Protein AF-A0A817PSU7-F1 (afdb_monomer_lite)

Structure (mmCIF, N/CA/C/O backbone):
data_AF-A0A817PSU7-F1
#
_entry.id   AF-A0A817PSU7-F1
#
loop_
_atom_site.group_PDB
_atom_site.id
_atom_site.type_symbol
_atom_site.label_atom_id
_atom_site.label_alt_id
_atom_site.label_comp_id
_atom_site.label_asym_id
_atom_site.label_entity_id
_atom_site.label_seq_id
_atom_site.pdbx_PDB_ins_code
_atom_site.Cartn_x
_atom_site.Cartn_y
_atom_site.Cartn_z
_atom_site.occupancy
_atom_site.B_iso_or_equiv
_atom_site.auth_seq_id
_atom_site.auth_comp_id
_atom_site.auth_asym_id
_atom_site.auth_atom_id
_atom_site.pdbx_PDB_model_num
ATOM 1 N N . MET A 1 1 ? -6.772 -4.254 -52.863 1.00 72.31 1 MET A N 1
ATOM 2 C CA . MET A 1 1 ? -7.313 -3.612 -51.646 1.00 72.31 1 MET A CA 1
ATOM 3 C C . MET A 1 1 ? -6.143 -3.313 -50.721 1.00 72.31 1 MET A C 1
ATOM 5 O O . MET A 1 1 ? -5.458 -4.247 -50.331 1.00 72.31 1 MET A O 1
ATOM 9 N N . PHE A 1 2 ? -5.856 -2.038 -50.460 1.00 82.25 2 PHE A N 1
ATOM 10 C CA . PHE A 1 2 ? -4.782 -1.608 -49.560 1.00 82.25 2 PHE A CA 1
ATOM 11 C C . PHE A 1 2 ? -5.421 -1.136 -48.256 1.00 82.25 2 PHE A C 1
ATOM 13 O O . PHE A 1 2 ? -6.270 -0.249 -48.285 1.00 82.25 2 PHE A O 1
ATOM 20 N N . ILE A 1 3 ? -5.054 -1.761 -47.138 1.00 84.31 3 ILE A N 1
ATOM 21 C CA . ILE A 1 3 ? -5.526 -1.363 -45.811 1.00 84.31 3 ILE A CA 1
ATOM 22 C C . ILE A 1 3 ? -4.382 -0.584 -45.152 1.00 84.31 3 ILE A C 1
ATOM 24 O O . ILE A 1 3 ? -3.367 -1.194 -44.800 1.00 84.31 3 ILE A O 1
ATOM 28 N N . PRO A 1 4 ? -4.494 0.747 -45.010 1.00 87.38 4 PRO A N 1
ATOM 29 C CA . PRO A 1 4 ? -3.441 1.548 -44.401 1.00 87.38 4 PRO A CA 1
ATOM 30 C C . PRO A 1 4 ? -3.209 1.112 -42.945 1.00 87.38 4 PRO A C 1
ATOM 32 O O . PRO A 1 4 ? -4.154 0.882 -42.195 1.00 87.38 4 PRO A O 1
ATOM 35 N N . GLY A 1 5 ? -1.940 0.963 -42.550 1.00 83.75 5 GLY A N 1
ATOM 36 C CA . GLY A 1 5 ? -1.546 0.541 -41.195 1.00 83.75 5 GLY A CA 1
ATOM 37 C C . GLY A 1 5 ? -1.483 -0.978 -40.957 1.00 83.75 5 GLY A C 1
ATOM 38 O O . GLY A 1 5 ? -1.128 -1.411 -39.853 1.00 83.75 5 GLY A O 1
ATOM 39 N N . LEU A 1 6 ? -1.783 -1.802 -41.970 1.00 86.81 6 LEU A N 1
ATOM 40 C CA . LEU A 1 6 ? -1.582 -3.251 -41.910 1.00 86.81 6 LEU A CA 1
ATOM 41 C C . LEU A 1 6 ? -0.175 -3.614 -42.404 1.00 86.81 6 LEU A C 1
ATOM 43 O O . LEU A 1 6 ? 0.097 -3.635 -43.602 1.00 86.81 6 LEU A O 1
ATOM 47 N N . THR A 1 7 ? 0.731 -3.911 -41.473 1.00 89.88 7 THR A N 1
ATOM 48 C CA . THR A 1 7 ? 2.079 -4.396 -41.799 1.00 89.88 7 THR A CA 1
ATOM 49 C C . THR A 1 7 ? 2.090 -5.916 -41.970 1.00 89.88 7 THR A C 1
ATOM 51 O O . THR A 1 7 ? 1.270 -6.627 -41.382 1.00 89.88 7 THR A O 1
ATOM 54 N N . ALA A 1 8 ? 3.066 -6.440 -42.723 1.00 86.56 8 ALA A N 1
ATOM 55 C CA . ALA A 1 8 ? 3.274 -7.886 -42.866 1.00 86.56 8 ALA A CA 1
ATOM 56 C C . ALA A 1 8 ? 3.440 -8.587 -41.502 1.00 86.56 8 ALA A C 1
ATOM 58 O O . ALA A 1 8 ? 2.972 -9.707 -41.308 1.00 86.56 8 ALA A O 1
ATOM 59 N N . TYR A 1 9 ? 4.041 -7.893 -40.530 1.00 87.94 9 TYR A N 1
ATOM 60 C CA . TYR A 1 9 ? 4.150 -8.363 -39.152 1.00 87.94 9 TYR A CA 1
ATOM 61 C C . TYR A 1 9 ? 2.777 -8.603 -38.510 1.00 87.94 9 TYR A C 1
ATOM 63 O O . TYR A 1 9 ? 2.507 -9.714 -38.056 1.00 87.94 9 TYR A O 1
ATOM 71 N N . ARG A 1 10 ? 1.883 -7.602 -38.527 1.00 86.88 10 ARG A N 1
ATOM 72 C CA . ARG A 1 10 ? 0.535 -7.714 -37.935 1.00 86.88 10 ARG A CA 1
ATOM 73 C C . ARG A 1 10 ? -0.281 -8.820 -38.601 1.00 86.88 10 ARG A C 1
ATOM 75 O O . ARG A 1 10 ? -0.977 -9.561 -37.915 1.00 86.88 10 ARG A O 1
ATOM 82 N N . PHE A 1 11 ? -0.131 -8.980 -39.916 1.00 89.38 11 PHE A N 1
ATOM 83 C CA . PHE A 1 11 ? -0.759 -10.071 -40.660 1.00 89.38 11 PHE A CA 1
ATOM 84 C C . PHE A 1 11 ? -0.269 -11.451 -40.193 1.00 89.38 11 PHE A C 1
ATOM 86 O O . PHE A 1 11 ? -1.072 -12.339 -39.909 1.00 89.38 11 PHE A O 1
ATOM 93 N N . ASN A 1 12 ? 1.046 -11.630 -40.055 1.00 91.00 12 ASN A N 1
ATOM 94 C CA . ASN A 1 12 ? 1.631 -12.899 -39.619 1.00 91.00 12 ASN A CA 1
ATOM 95 C C . ASN A 1 12 ? 1.325 -13.226 -38.150 1.00 91.00 12 ASN A C 1
ATOM 97 O O . ASN A 1 12 ? 1.180 -14.398 -37.807 1.00 91.00 12 ASN A O 1
ATOM 101 N N . VAL A 1 13 ? 1.227 -12.216 -37.280 1.00 88.44 13 VAL A N 1
ATOM 102 C CA . VAL A 1 13 ? 0.791 -12.387 -35.882 1.00 88.44 13 VAL A CA 1
ATOM 103 C C . VAL A 1 13 ? -0.663 -12.855 -35.832 1.00 88.44 13 VAL A C 1
ATOM 105 O O . VAL A 1 13 ? -0.939 -13.889 -35.231 1.00 88.44 13 VAL A O 1
ATOM 108 N N . ALA A 1 14 ? -1.568 -12.179 -36.545 1.00 86.81 14 ALA A N 1
ATOM 109 C CA . ALA A 1 14 ? -2.975 -12.576 -36.608 1.00 86.81 14 ALA A CA 1
ATOM 110 C C . ALA A 1 14 ? -3.151 -13.996 -37.175 1.00 86.81 14 ALA A C 1
ATOM 112 O O . ALA A 1 14 ? -3.965 -14.773 -36.681 1.00 86.81 14 ALA A O 1
ATOM 113 N N . ARG A 1 15 ? -2.350 -14.375 -38.179 1.00 88.38 15 ARG A N 1
ATOM 114 C CA . ARG A 1 15 ? -2.382 -15.728 -38.754 1.00 88.38 15 ARG A CA 1
ATOM 115 C C . ARG A 1 15 ? -1.937 -16.801 -37.760 1.00 88.38 15 ARG A C 1
ATOM 117 O O . ARG A 1 15 ? -2.545 -17.865 -37.712 1.00 88.38 15 ARG A O 1
ATOM 124 N N . ARG A 1 16 ? -0.898 -16.521 -36.966 1.00 89.19 16 ARG A N 1
ATOM 125 C CA . ARG A 1 16 ? -0.454 -17.418 -35.888 1.00 89.19 16 ARG A CA 1
ATOM 126 C C . ARG A 1 16 ? -1.534 -17.585 -34.824 1.00 89.19 16 ARG A C 1
ATOM 128 O O . ARG A 1 16 ? -1.821 -18.714 -34.452 1.00 89.19 16 ARG A O 1
ATOM 135 N N . HIS A 1 17 ? -2.168 -16.490 -34.417 1.00 86.38 17 HIS A N 1
ATOM 136 C CA . HIS A 1 17 ? -3.261 -16.514 -33.449 1.00 86.38 17 HIS A CA 1
ATOM 137 C C . HIS A 1 17 ? -4.448 -17.356 -33.932 1.00 86.38 17 HIS A C 1
ATOM 139 O O . HIS A 1 17 ? -4.923 -18.224 -33.211 1.00 86.38 17 HIS A O 1
ATOM 145 N N . ILE A 1 18 ? -4.882 -17.177 -35.187 1.00 87.88 18 ILE A N 1
ATOM 146 C CA . ILE A 1 18 ? -5.965 -17.986 -35.775 1.00 87.88 18 ILE A CA 1
ATOM 147 C C . ILE A 1 18 ? -5.641 -19.485 -35.722 1.00 87.88 18 ILE A C 1
ATOM 149 O O . ILE A 1 18 ? -6.535 -20.283 -35.460 1.00 87.88 18 ILE A O 1
ATOM 153 N N . ASN A 1 19 ? -4.385 -19.866 -35.968 1.00 87.50 19 ASN A N 1
ATOM 154 C CA . ASN A 1 19 ? -3.968 -21.268 -35.922 1.00 87.50 19 ASN A CA 1
ATOM 155 C C . ASN A 1 19 ? -3.889 -21.829 -34.494 1.00 87.50 19 ASN A C 1
ATOM 157 O O . ASN A 1 19 ? -4.083 -23.027 -34.322 1.00 87.50 19 ASN A O 1
ATOM 161 N N . ALA A 1 20 ? -3.558 -20.997 -33.504 1.00 86.94 20 ALA A N 1
ATOM 162 C CA . ALA A 1 20 ? -3.385 -21.425 -32.118 1.00 86.94 20 ALA A CA 1
ATOM 163 C C . ALA A 1 20 ? -4.709 -21.445 -31.338 1.00 86.94 20 ALA A C 1
ATOM 165 O O . ALA A 1 20 ? -5.011 -22.428 -30.671 1.00 86.94 20 ALA A O 1
ATOM 166 N N . GLU A 1 21 ? -5.498 -20.377 -31.445 1.00 84.56 21 GLU A N 1
ATOM 167 C CA . GLU A 1 21 ? -6.663 -20.124 -30.583 1.00 84.56 21 GLU A CA 1
ATOM 168 C C . GLU A 1 21 ? -7.991 -20.200 -31.345 1.00 84.56 21 GLU A C 1
ATOM 170 O O . GLU A 1 21 ? -9.044 -20.435 -30.761 1.00 84.56 21 GLU A O 1
ATOM 175 N N . GLY A 1 22 ? -7.952 -20.058 -32.672 1.00 85.00 22 GLY A N 1
ATOM 176 C CA . GLY A 1 22 ? -9.132 -20.060 -33.530 1.00 85.00 22 GLY A CA 1
ATOM 177 C C . GLY A 1 22 ? -9.514 -18.671 -34.046 1.00 85.00 22 GLY A C 1
ATOM 178 O O . GLY A 1 22 ? -9.006 -17.625 -33.635 1.00 85.00 22 GLY A O 1
ATOM 179 N N . LYS A 1 23 ? -10.408 -18.647 -35.038 1.00 86.38 23 LYS A N 1
ATOM 180 C CA . LYS A 1 23 ? -10.827 -17.408 -35.705 1.00 86.38 23 LYS A CA 1
ATOM 181 C C . LYS A 1 23 ? -11.809 -16.627 -34.829 1.00 86.38 23 LYS A C 1
ATOM 183 O O . LYS A 1 23 ? -12.878 -17.132 -34.515 1.00 86.38 23 LYS A O 1
ATOM 188 N N . GLY A 1 24 ? -11.493 -15.362 -34.551 1.00 79.56 24 GLY A N 1
ATOM 189 C CA . GLY A 1 24 ? -12.394 -14.444 -33.843 1.00 79.56 24 GLY A CA 1
ATOM 190 C C . GLY A 1 24 ? -12.366 -14.570 -32.319 1.00 79.56 24 GLY A C 1
ATOM 191 O O . GLY A 1 24 ? -13.193 -13.945 -31.663 1.00 79.56 24 GLY A O 1
ATOM 192 N N . VAL A 1 25 ? -11.426 -15.344 -31.769 1.00 81.62 25 VAL A N 1
ATOM 193 C CA . VAL A 1 25 ? -11.142 -15.347 -30.332 1.00 81.62 25 VAL A CA 1
ATOM 194 C C . VAL A 1 25 ? -10.508 -14.009 -29.963 1.00 81.62 25 VAL A C 1
ATOM 196 O O . VAL A 1 25 ? -9.617 -13.522 -30.663 1.00 81.62 25 VAL A O 1
ATOM 199 N N . VAL A 1 26 ? -11.046 -13.380 -28.920 1.00 78.38 26 VAL A N 1
ATOM 200 C CA . VAL A 1 26 ? -10.520 -12.129 -28.373 1.00 78.38 26 VAL A CA 1
ATOM 201 C C . VAL A 1 26 ? -9.209 -12.472 -27.678 1.00 78.38 26 VAL A C 1
ATOM 203 O O . VAL A 1 26 ? -9.212 -13.317 -26.789 1.00 78.38 26 VAL A O 1
ATOM 206 N N . VAL A 1 27 ? -8.110 -11.838 -28.100 1.00 74.38 27 VAL A N 1
ATOM 207 C CA . VAL A 1 27 ? -6.850 -11.883 -27.350 1.00 74.38 27 VAL A CA 1
ATOM 208 C C . VAL A 1 27 ? -7.162 -11.279 -25.991 1.00 74.38 27 VAL A C 1
ATOM 210 O O . VAL A 1 27 ? -7.568 -10.115 -25.924 1.00 74.38 27 VAL A O 1
ATOM 213 N N . ASP A 1 28 ? -7.031 -12.064 -24.927 1.00 66.81 28 ASP A N 1
ATOM 214 C CA . ASP A 1 28 ? -7.072 -11.507 -23.586 1.00 66.81 28 ASP A CA 1
ATOM 215 C C . ASP A 1 28 ? -5.807 -10.658 -23.427 1.00 66.81 28 ASP A C 1
ATOM 217 O O . ASP A 1 28 ? -4.720 -11.164 -23.149 1.00 66.81 28 ASP A O 1
ATOM 221 N N . ASP A 1 29 ? -5.927 -9.351 -23.671 1.00 60.38 29 ASP A N 1
ATOM 222 C CA . ASP A 1 29 ? -4.883 -8.358 -23.406 1.00 60.38 29 ASP A CA 1
ATOM 223 C C . ASP A 1 29 ? -4.716 -8.163 -21.884 1.00 60.38 29 ASP A C 1
ATOM 225 O O . ASP A 1 29 ? -4.454 -7.053 -21.406 1.00 60.38 29 ASP A O 1
ATOM 229 N N . THR A 1 30 ? -4.844 -9.232 -21.088 1.00 58.38 30 THR A N 1
ATOM 230 C CA . THR A 1 30 ? -4.248 -9.280 -19.763 1.00 58.38 30 THR A CA 1
ATOM 231 C C . THR A 1 30 ? -2.753 -9.174 -19.982 1.00 58.38 30 THR A C 1
ATOM 233 O O . THR A 1 30 ? -2.030 -10.161 -20.122 1.00 58.38 30 THR A O 1
ATOM 236 N N . ILE A 1 31 ? -2.277 -7.935 -20.033 1.00 53.69 31 ILE A N 1
ATOM 237 C CA . ILE A 1 31 ? -0.926 -7.590 -19.650 1.00 53.69 31 ILE A CA 1
ATOM 238 C C . ILE A 1 31 ? -0.811 -8.176 -18.251 1.00 53.69 31 ILE A C 1
ATOM 240 O O . ILE A 1 31 ? -1.244 -7.553 -17.289 1.00 53.69 31 ILE A O 1
ATOM 244 N N . THR A 1 32 ? -0.310 -9.402 -18.131 1.00 51.38 32 THR A N 1
ATOM 245 C CA . THR A 1 32 ? 0.190 -9.898 -16.861 1.00 51.38 32 THR A CA 1
ATOM 246 C C . THR A 1 32 ? 1.299 -8.919 -16.521 1.00 51.38 32 THR A C 1
ATOM 248 O O . THR A 1 32 ? 2.310 -8.915 -17.238 1.00 51.38 32 THR A O 1
ATOM 251 N N . PRO A 1 33 ? 1.123 -8.015 -15.537 1.00 57.62 33 PRO A N 1
ATOM 252 C CA . PRO A 1 33 ? 2.238 -7.193 -15.135 1.00 57.62 33 PRO A CA 1
ATOM 253 C C . PRO A 1 33 ? 3.287 -8.194 -14.666 1.00 57.62 33 PRO A C 1
ATOM 255 O O . PRO A 1 33 ? 3.049 -8.951 -13.728 1.00 57.62 33 PRO A O 1
ATOM 258 N N . THR A 1 34 ? 4.415 -8.281 -15.370 1.00 52.44 34 THR A N 1
ATOM 259 C CA . THR A 1 34 ? 5.596 -8.957 -14.837 1.00 52.44 34 THR A CA 1
ATOM 260 C C . THR A 1 34 ? 5.830 -8.331 -13.484 1.00 52.44 34 THR A C 1
ATOM 262 O O . THR A 1 34 ? 6.172 -7.152 -13.457 1.00 52.44 34 THR A O 1
ATOM 265 N N . ILE A 1 35 ? 5.557 -9.079 -12.414 1.00 59.22 35 ILE A N 1
ATOM 266 C CA . ILE A 1 35 ? 5.732 -8.660 -11.030 1.00 59.22 35 ILE A CA 1
ATOM 267 C C . ILE A 1 35 ? 7.218 -8.310 -10.885 1.00 59.22 35 ILE A C 1
ATOM 269 O O . ILE A 1 35 ? 8.051 -9.211 -10.860 1.00 59.22 35 ILE A O 1
ATOM 273 N N . PRO A 1 36 ? 7.599 -7.020 -10.892 1.00 62.88 36 PRO A N 1
ATOM 274 C CA . PRO A 1 36 ? 8.995 -6.615 -10.851 1.00 62.88 36 PRO A CA 1
ATOM 275 C C . PRO A 1 36 ? 9.481 -6.444 -9.405 1.00 62.88 36 PRO A C 1
ATOM 277 O O . PRO A 1 36 ? 10.490 -5.778 -9.181 1.00 62.88 36 PRO A O 1
ATOM 280 N N . TYR A 1 37 ? 8.726 -6.952 -8.429 1.00 70.69 37 TYR A N 1
ATOM 281 C CA . TYR A 1 37 ? 9.021 -6.841 -7.009 1.00 70.69 37 TYR A CA 1
ATOM 282 C C . TYR A 1 37 ? 9.343 -8.212 -6.429 1.00 70.69 37 TYR A C 1
ATOM 284 O O . TYR A 1 37 ? 8.688 -9.196 -6.758 1.00 70.69 37 TYR A O 1
ATOM 292 N N . ASP A 1 38 ? 10.380 -8.246 -5.598 1.00 80.69 38 ASP A N 1
ATOM 293 C CA . ASP A 1 38 ? 10.738 -9.411 -4.798 1.00 80.69 38 ASP A CA 1
ATOM 294 C C . ASP A 1 38 ? 9.716 -9.573 -3.665 1.00 80.69 38 ASP A C 1
ATOM 296 O O . ASP A 1 38 ? 9.326 -8.578 -3.038 1.00 80.69 38 ASP A O 1
ATOM 300 N N . ASP A 1 39 ? 9.280 -10.806 -3.404 1.00 82.06 39 ASP A N 1
ATOM 301 C CA . ASP A 1 39 ? 8.234 -11.102 -2.415 1.00 82.06 39 ASP A CA 1
ATOM 302 C C . ASP A 1 39 ? 8.627 -10.571 -1.031 1.00 82.06 39 ASP A C 1
ATOM 304 O O . ASP A 1 39 ? 7.801 -9.995 -0.322 1.00 82.06 39 ASP A O 1
ATOM 308 N N . TYR A 1 40 ? 9.921 -10.632 -0.703 1.00 86.25 40 TYR A N 1
ATOM 309 C CA . TYR A 1 40 ? 10.476 -10.088 0.533 1.00 86.25 40 TYR A CA 1
ATOM 310 C C . TYR A 1 40 ? 10.269 -8.570 0.670 1.00 86.25 40 TYR A C 1
ATOM 312 O O . TYR A 1 40 ? 9.932 -8.068 1.742 1.00 86.25 40 TYR A O 1
ATOM 320 N N . GLN A 1 41 ? 10.439 -7.809 -0.417 1.00 88.81 41 GLN A N 1
ATOM 321 C CA . GLN A 1 41 ? 10.248 -6.356 -0.392 1.00 88.81 41 GLN A CA 1
ATOM 322 C C . GLN A 1 41 ? 8.777 -5.980 -0.197 1.00 88.81 41 GLN A C 1
ATOM 324 O O . GLN A 1 41 ? 8.475 -4.969 0.445 1.00 88.81 41 GLN A O 1
ATOM 329 N N . LEU A 1 42 ? 7.872 -6.774 -0.776 1.00 86.50 42 LEU A N 1
ATOM 330 C CA . LEU A 1 42 ? 6.436 -6.603 -0.605 1.00 86.50 42 LEU A CA 1
ATOM 331 C C . LEU A 1 42 ? 6.030 -6.926 0.833 1.00 86.50 42 LEU A C 1
ATOM 333 O O . LEU A 1 42 ? 5.406 -6.085 1.478 1.00 86.50 42 LEU A O 1
ATOM 337 N N . GLU A 1 43 ? 6.418 -8.095 1.339 1.00 85.75 43 GLU A N 1
ATOM 338 C CA . GLU A 1 43 ? 6.113 -8.550 2.697 1.00 85.75 43 GLU A CA 1
ATOM 339 C C . GLU A 1 43 ? 6.599 -7.541 3.739 1.00 85.75 43 GLU A C 1
ATOM 341 O O . GLU A 1 43 ? 5.804 -7.057 4.543 1.00 85.75 43 GLU A O 1
ATOM 346 N N . HIS A 1 44 ? 7.848 -7.087 3.626 1.00 89.75 44 HIS A N 1
ATOM 347 C CA . HIS A 1 44 ? 8.405 -6.059 4.501 1.00 89.75 44 HIS A CA 1
ATOM 348 C C . HIS A 1 44 ? 7.596 -4.748 4.468 1.00 89.75 44 HIS A C 1
ATOM 350 O O . HIS A 1 44 ? 7.432 -4.067 5.485 1.00 89.75 44 HIS A O 1
ATOM 356 N N . PHE A 1 45 ? 7.094 -4.332 3.299 1.00 87.31 45 PHE A N 1
ATOM 357 C CA . PHE A 1 45 ? 6.239 -3.147 3.224 1.00 87.31 45 PHE A CA 1
ATOM 358 C C . PHE A 1 45 ? 4.868 -3.387 3.872 1.00 87.31 45 PHE A C 1
ATOM 360 O O . PHE A 1 45 ? 4.365 -2.499 4.560 1.00 87.31 45 PHE A O 1
ATOM 367 N N . ILE A 1 46 ? 4.276 -4.572 3.709 1.00 84.69 46 ILE A N 1
ATOM 368 C CA . ILE A 1 46 ? 3.013 -4.934 4.367 1.00 84.69 46 ILE A CA 1
ATOM 369 C C . ILE A 1 46 ? 3.180 -4.980 5.892 1.00 84.69 46 ILE A C 1
ATOM 371 O O . ILE A 1 46 ? 2.362 -4.391 6.601 1.00 84.69 46 ILE A O 1
ATOM 375 N N . GLU A 1 47 ? 4.255 -5.577 6.405 1.00 84.00 47 GLU A N 1
ATOM 376 C CA . GLU A 1 47 ? 4.584 -5.573 7.837 1.00 84.00 47 GLU A CA 1
ATOM 377 C C . GLU A 1 47 ? 4.715 -4.147 8.382 1.00 84.00 47 GLU A C 1
ATOM 379 O O . GLU A 1 47 ? 4.144 -3.806 9.423 1.00 84.00 47 GLU A O 1
ATOM 384 N N . PHE A 1 48 ? 5.393 -3.270 7.635 1.00 84.94 48 PHE A N 1
ATOM 385 C CA . PHE A 1 48 ? 5.495 -1.857 7.987 1.00 84.94 48 PHE A CA 1
ATOM 386 C C . PHE A 1 48 ? 4.122 -1.165 8.051 1.00 84.94 48 PHE A C 1
ATOM 388 O O . PHE A 1 48 ? 3.890 -0.347 8.943 1.00 84.94 48 PHE A O 1
ATOM 395 N N . LEU A 1 49 ? 3.196 -1.484 7.140 1.00 80.38 49 LEU A N 1
ATOM 396 C CA . LEU A 1 49 ? 1.844 -0.909 7.143 1.00 80.38 49 LEU A CA 1
ATOM 397 C C . LEU A 1 49 ? 1.002 -1.360 8.340 1.00 80.38 49 LEU A C 1
ATOM 399 O O . LEU A 1 49 ? 0.177 -0.577 8.815 1.00 80.38 49 LEU A O 1
ATOM 403 N N . VAL A 1 50 ? 1.193 -2.596 8.801 1.00 75.06 50 VAL A N 1
ATOM 404 C CA . VAL A 1 50 ? 0.472 -3.175 9.948 1.00 75.06 50 VAL A CA 1
ATOM 405 C C . VAL A 1 50 ? 1.114 -2.774 11.282 1.00 75.06 50 VAL A C 1
ATOM 407 O O . VAL A 1 50 ? 0.472 -2.859 12.326 1.00 75.06 50 VAL A O 1
ATOM 410 N N . SER A 1 51 ? 2.350 -2.270 11.261 1.00 76.38 51 SER A N 1
ATOM 411 C CA . SER A 1 51 ? 3.047 -1.786 12.453 1.00 76.38 51 SER A CA 1
ATOM 412 C C . SER A 1 51 ? 2.220 -0.735 13.225 1.00 76.38 51 SER A C 1
ATOM 414 O O . SER A 1 51 ? 1.666 0.188 12.609 1.00 76.38 51 SER A O 1
ATOM 416 N N . PRO A 1 52 ? 2.208 -0.782 14.575 1.00 68.00 52 PRO A N 1
ATOM 417 C CA . PRO A 1 52 ? 1.478 0.172 15.428 1.00 68.00 52 PRO A CA 1
ATOM 418 C C . PRO A 1 52 ? 1.952 1.627 15.263 1.00 68.00 52 PRO A C 1
ATOM 420 O O . PRO A 1 52 ? 1.288 2.580 15.658 1.00 68.00 52 PRO A O 1
ATOM 423 N N . ASN A 1 53 ? 3.110 1.830 14.629 1.00 65.88 53 ASN A N 1
ATOM 424 C CA . ASN A 1 53 ? 3.626 3.155 14.296 1.00 65.88 53 ASN A CA 1
ATOM 425 C C . ASN A 1 53 ? 2.849 3.847 13.158 1.00 65.88 53 ASN A C 1
ATOM 427 O O . ASN A 1 53 ? 2.980 5.067 12.985 1.00 65.88 53 ASN A O 1
ATOM 431 N N . ILE A 1 54 ? 2.092 3.082 12.362 1.00 64.25 54 ILE A N 1
ATOM 432 C CA . ILE A 1 54 ? 1.383 3.528 11.152 1.00 64.25 54 ILE A CA 1
ATOM 433 C C . ILE A 1 54 ? -0.132 3.318 11.273 1.00 64.25 54 ILE A C 1
ATOM 435 O O . ILE A 1 54 ? -0.898 4.208 10.877 1.00 64.25 54 ILE A O 1
ATOM 439 N N . CYS A 1 55 ? -0.563 2.189 11.840 1.00 62.78 55 CYS A N 1
ATOM 440 C CA . CYS A 1 55 ? -1.961 1.918 12.169 1.00 62.78 55 CYS A CA 1
ATOM 441 C C . CYS A 1 55 ? -2.225 2.195 13.650 1.00 62.78 55 CYS A C 1
ATOM 443 O O . CYS A 1 55 ? -1.497 1.722 14.511 1.00 62.78 55 CYS A O 1
ATOM 445 N N . THR A 1 56 ? -3.274 2.961 13.952 1.00 57.12 56 THR A N 1
ATOM 446 C CA . THR A 1 56 ? -3.768 3.106 15.329 1.00 57.12 56 THR A CA 1
ATOM 447 C C . THR A 1 56 ? -4.620 1.896 15.699 1.00 57.12 56 THR A C 1
ATOM 449 O O . THR A 1 56 ? -5.474 1.509 14.902 1.00 57.12 56 THR A O 1
ATOM 452 N N . ASP A 1 57 ? -4.450 1.376 16.916 1.00 53.62 57 ASP A N 1
ATOM 453 C CA . ASP A 1 57 ? -5.019 0.111 17.425 1.00 53.62 57 ASP A CA 1
ATOM 454 C C . ASP A 1 57 ? -6.557 0.026 17.497 1.00 53.62 57 ASP A C 1
ATOM 456 O O . ASP A 1 57 ? -7.096 -0.967 17.977 1.00 53.62 57 ASP A O 1
ATOM 460 N N . MET A 1 58 ? -7.291 1.041 17.032 1.00 54.09 58 MET A N 1
ATOM 461 C CA . MET A 1 58 ? -8.752 1.065 17.099 1.00 54.09 58 MET A CA 1
ATOM 462 C C . MET A 1 58 ? -9.370 0.930 15.696 1.00 54.09 58 MET A C 1
ATOM 464 O O . MET A 1 58 ? -9.537 1.944 15.003 1.00 54.09 58 MET A O 1
ATOM 468 N N . PRO A 1 59 ? -9.701 -0.295 15.239 1.00 54.59 59 PRO A N 1
ATOM 469 C CA . PRO A 1 59 ? -10.516 -0.490 14.045 1.00 54.59 59 PRO A CA 1
ATOM 470 C C . PRO A 1 59 ? -11.942 0.005 14.318 1.00 54.59 59 PRO A C 1
ATOM 472 O O . PRO A 1 59 ? -12.528 -0.298 15.354 1.00 54.59 59 PRO A O 1
ATOM 475 N N . PHE A 1 60 ? -12.492 0.811 13.408 1.00 53.84 60 PHE A N 1
ATOM 476 C CA . PHE A 1 60 ? -13.848 1.359 13.552 1.00 53.84 60 PHE A CA 1
ATOM 477 C C . PHE A 1 60 ? -14.922 0.447 12.945 1.00 53.84 60 PHE A C 1
ATOM 479 O O . PHE A 1 60 ? -16.072 0.516 13.364 1.00 53.84 60 PHE A O 1
ATOM 486 N N . ASP A 1 61 ? -14.565 -0.376 11.952 1.00 56.25 61 ASP A N 1
ATOM 487 C CA . ASP A 1 61 ? -15.514 -1.210 11.208 1.00 56.25 61 ASP A CA 1
ATOM 488 C C . ASP A 1 61 ? -14.794 -2.377 10.492 1.00 56.25 61 ASP A C 1
ATOM 490 O O . ASP A 1 61 ? -13.581 -2.312 10.268 1.00 56.25 61 ASP A O 1
ATOM 494 N N . ASP A 1 62 ? -15.527 -3.425 10.107 1.00 62.53 62 ASP A N 1
ATOM 495 C CA . ASP A 1 62 ? -14.987 -4.639 9.472 1.00 62.53 62 ASP A CA 1
ATOM 496 C C . ASP A 1 62 ? -15.486 -4.782 8.023 1.00 62.53 62 ASP A C 1
ATOM 498 O O . ASP A 1 62 ? -16.689 -4.790 7.745 1.00 62.53 62 ASP A O 1
ATOM 502 N N . LYS A 1 63 ? -14.571 -4.971 7.062 1.00 65.00 63 LYS A N 1
ATOM 503 C CA . LYS A 1 63 ? -14.926 -5.324 5.678 1.00 65.00 63 LYS A CA 1
ATOM 504 C C . LYS A 1 63 ? -15.235 -6.816 5.579 1.00 65.00 63 LYS A C 1
ATOM 506 O O . LYS A 1 63 ? -14.397 -7.650 5.904 1.00 65.00 63 LYS A O 1
ATOM 511 N N . LYS A 1 64 ? -16.409 -7.149 5.039 1.00 71.50 64 LYS A N 1
ATOM 512 C CA . LYS A 1 64 ? -16.785 -8.520 4.658 1.00 71.50 64 LYS A CA 1
ATOM 513 C C . LYS A 1 64 ? -16.269 -8.821 3.254 1.00 71.50 64 LYS A C 1
ATOM 515 O O . LYS A 1 64 ? -16.764 -8.255 2.281 1.00 71.50 64 LYS A O 1
ATOM 520 N N . ILE A 1 65 ? -15.284 -9.704 3.148 1.00 76.19 65 ILE A N 1
ATOM 521 C CA . ILE A 1 65 ? -14.772 -10.214 1.875 1.00 76.19 65 ILE A CA 1
ATOM 522 C C . ILE A 1 65 ? -15.407 -11.579 1.629 1.00 76.19 65 ILE A C 1
ATOM 524 O O . ILE A 1 65 ? -15.259 -12.490 2.437 1.00 76.19 65 ILE A O 1
ATOM 528 N N . HIS A 1 66 ? -16.116 -11.714 0.513 1.00 81.62 66 HIS A N 1
ATOM 529 C CA . HIS A 1 66 ? -16.670 -12.992 0.083 1.00 81.62 66 HIS A CA 1
ATOM 530 C C . HIS A 1 66 ? -15.617 -13.742 -0.728 1.00 81.62 66 HIS A C 1
ATOM 532 O O . HIS A 1 66 ? -15.204 -13.283 -1.794 1.00 81.62 66 HIS A O 1
ATOM 538 N N . LEU A 1 67 ? -15.175 -14.885 -0.218 1.00 79.31 67 LEU A N 1
ATOM 539 C CA . LEU A 1 67 ? -14.296 -15.790 -0.944 1.00 79.31 67 LEU A CA 1
ATOM 540 C C . LEU A 1 67 ? -15.098 -16.563 -1.996 1.00 79.31 67 LEU A C 1
ATOM 542 O O . LEU A 1 67 ? -16.287 -16.837 -1.823 1.00 79.31 67 LEU A O 1
ATOM 546 N N . CYS A 1 68 ? -14.432 -16.988 -3.070 1.00 70.00 68 CYS A N 1
ATOM 547 C CA . CYS A 1 68 ? -15.033 -17.844 -4.100 1.00 70.00 68 CYS A CA 1
ATOM 548 C C . CYS A 1 68 ? -15.516 -19.199 -3.543 1.00 70.00 68 CYS A C 1
ATOM 550 O O . CYS A 1 68 ? -16.327 -19.873 -4.171 1.00 70.00 68 CYS A O 1
ATOM 552 N N . THR A 1 69 ? -15.035 -19.583 -2.357 1.00 81.19 69 THR A N 1
ATOM 553 C CA . THR A 1 69 ? -15.458 -20.756 -1.579 1.00 81.19 69 THR A CA 1
ATOM 554 C C . THR A 1 69 ? -16.798 -20.558 -0.858 1.00 81.19 69 THR A C 1
ATOM 556 O O . THR A 1 69 ? -17.336 -21.514 -0.308 1.00 81.19 69 THR A O 1
ATOM 559 N N . GLY A 1 70 ? -17.354 -19.341 -0.861 1.00 79.50 70 GLY A N 1
ATOM 560 C CA . GLY A 1 70 ? -18.579 -18.976 -0.142 1.00 79.50 70 GLY A CA 1
ATOM 561 C C . GLY A 1 70 ? -18.346 -18.522 1.303 1.00 79.50 70 GLY A C 1
ATOM 562 O O . GLY A 1 70 ? -19.288 -18.103 1.974 1.00 79.50 70 GLY A O 1
ATOM 563 N N . GLU A 1 71 ? -17.103 -18.568 1.780 1.00 83.62 71 GLU A N 1
ATOM 564 C CA . GLU A 1 71 ? -16.721 -18.099 3.110 1.00 83.62 71 GLU A CA 1
ATOM 565 C C . GLU A 1 71 ? -16.669 -16.566 3.165 1.00 83.62 71 GLU A C 1
ATOM 567 O O . GLU A 1 71 ? -16.337 -15.896 2.184 1.00 83.62 71 GLU A O 1
ATOM 572 N N . ILE A 1 72 ? -17.005 -16.000 4.326 1.00 78.12 72 ILE A N 1
ATOM 573 C CA . ILE A 1 72 ? -16.972 -14.555 4.565 1.00 78.12 72 ILE A CA 1
ATOM 574 C C . ILE A 1 72 ? -15.814 -14.262 5.511 1.00 78.12 72 ILE A C 1
ATOM 576 O O . ILE A 1 72 ? -15.868 -14.622 6.687 1.00 78.12 72 ILE A O 1
ATOM 580 N N . LEU A 1 73 ? -14.784 -13.589 5.006 1.00 72.81 73 LEU A N 1
ATOM 581 C CA . LEU A 1 73 ? -13.665 -13.113 5.807 1.00 72.81 73 LEU A CA 1
ATOM 582 C C . LEU A 1 73 ? -13.966 -11.703 6.320 1.00 72.81 73 LEU A C 1
ATOM 584 O O . LEU A 1 73 ? -14.250 -10.799 5.534 1.00 72.81 73 LEU A O 1
ATOM 588 N N . LEU A 1 74 ? -13.894 -11.520 7.637 1.00 61.47 74 LEU A N 1
ATOM 589 C CA . LEU A 1 74 ? -13.954 -10.207 8.272 1.00 61.47 74 LEU A CA 1
ATOM 590 C C . LEU A 1 74 ? -12.538 -9.643 8.341 1.00 61.47 74 LEU A C 1
ATOM 592 O O . LEU A 1 74 ? -11.685 -10.180 9.044 1.00 61.47 74 LEU A O 1
ATOM 596 N N . VAL A 1 75 ? -12.285 -8.586 7.574 1.00 65.06 75 VAL A N 1
ATOM 597 C CA . VAL A 1 75 ? -11.005 -7.881 7.577 1.00 65.06 75 VAL A CA 1
ATOM 598 C C . VAL A 1 75 ? -11.194 -6.539 8.279 1.00 65.06 75 VAL A C 1
ATOM 600 O O . VAL A 1 75 ? -11.948 -5.705 7.767 1.00 65.06 75 VAL A O 1
ATOM 603 N N . PRO A 1 76 ? -10.515 -6.298 9.413 1.00 55.69 76 PRO A N 1
ATOM 604 C CA . PRO A 1 76 ? -10.649 -5.044 10.135 1.00 55.69 76 PRO A CA 1
ATOM 605 C C . PRO A 1 76 ? -10.167 -3.886 9.265 1.00 55.69 76 PRO A C 1
ATOM 607 O O . PRO A 1 76 ? -9.070 -3.924 8.692 1.00 55.69 76 PRO A O 1
ATOM 610 N N . LEU A 1 77 ? -10.983 -2.836 9.163 1.00 57.84 77 LEU A N 1
ATOM 611 C CA . LEU A 1 77 ? -10.598 -1.598 8.497 1.00 57.84 77 LEU A CA 1
ATOM 612 C C . LEU A 1 77 ? -9.603 -0.851 9.375 1.00 57.84 77 LEU A C 1
ATOM 614 O O . LEU A 1 77 ? -9.954 0.040 10.149 1.00 57.84 77 LEU A O 1
ATOM 618 N N . THR A 1 78 ? -8.334 -1.217 9.235 1.00 55.81 78 THR A N 1
ATOM 619 C CA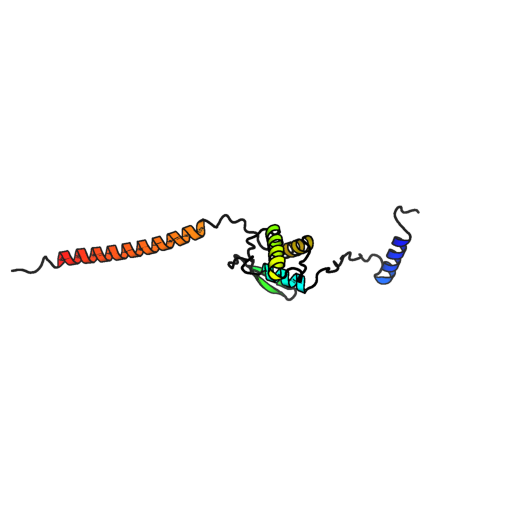 . THR A 1 78 ? -7.220 -0.512 9.859 1.00 55.81 78 THR A CA 1
ATOM 620 C C . THR A 1 78 ? -7.205 0.931 9.357 1.00 55.81 78 THR A C 1
ATOM 622 O O . THR A 1 78 ? -6.988 1.212 8.175 1.00 55.81 78 THR A O 1
ATOM 625 N N . ILE A 1 79 ? -7.489 1.872 10.260 1.00 54.66 79 ILE A N 1
ATOM 626 C CA . ILE A 1 79 ? -7.441 3.301 9.962 1.00 54.66 79 ILE A CA 1
ATOM 627 C C . ILE A 1 79 ? -5.972 3.679 9.798 1.00 54.66 79 ILE A C 1
ATOM 629 O O . ILE A 1 79 ? -5.205 3.697 10.762 1.00 54.66 79 ILE A O 1
ATOM 633 N N . ARG A 1 80 ? -5.576 4.041 8.576 1.00 61.84 80 ARG A N 1
ATOM 634 C CA . ARG A 1 80 ? -4.288 4.703 8.363 1.00 61.84 80 ARG A CA 1
ATOM 635 C C . ARG A 1 80 ? -4.412 6.137 8.848 1.00 61.84 80 ARG A C 1
ATOM 637 O O . ARG A 1 80 ? -5.189 6.920 8.302 1.00 61.84 80 ARG A O 1
ATOM 644 N N . SER A 1 81 ? -3.630 6.482 9.864 1.00 57.94 81 SER A N 1
ATOM 645 C CA . SER A 1 81 ? -3.575 7.851 10.391 1.00 57.94 81 SER A CA 1
ATOM 646 C C . SER A 1 81 ? -2.916 8.826 9.395 1.00 57.94 81 SER A C 1
ATOM 648 O O . SER A 1 81 ? -3.148 10.031 9.429 1.00 57.94 81 SER A O 1
ATOM 650 N N . LEU A 1 82 ? -2.116 8.300 8.458 1.00 67.00 82 LEU A N 1
ATOM 651 C CA . LEU A 1 82 ? -1.284 9.074 7.539 1.00 67.00 82 LEU A CA 1
ATOM 652 C C . LEU A 1 82 ? -1.780 8.986 6.091 1.00 67.00 82 LEU A C 1
ATOM 654 O O . LEU A 1 82 ? -2.190 7.927 5.619 1.00 67.00 82 LEU A O 1
ATOM 658 N N . ALA A 1 83 ? -1.670 10.094 5.351 1.00 77.19 83 ALA A N 1
ATOM 659 C CA . ALA A 1 83 ? -1.913 10.082 3.911 1.00 77.19 83 ALA A CA 1
ATOM 660 C C . ALA A 1 83 ? -0.875 9.188 3.190 1.00 77.19 83 ALA A C 1
ATOM 662 O O . ALA A 1 83 ? 0.280 9.144 3.628 1.00 77.19 83 ALA A O 1
ATOM 663 N N . PRO A 1 84 ? -1.223 8.549 2.054 1.00 81.88 84 PRO A N 1
ATOM 664 C CA . PRO A 1 84 ? -0.342 7.627 1.322 1.00 81.88 84 PRO A CA 1
ATOM 665 C C . PRO A 1 84 ? 1.073 8.166 1.062 1.00 81.88 84 PRO A C 1
ATOM 667 O O . PRO A 1 84 ? 2.065 7.466 1.243 1.00 81.88 84 PRO A O 1
ATOM 670 N N . GLN A 1 85 ? 1.176 9.453 0.729 1.00 84.56 85 GLN A N 1
ATOM 671 C CA . GLN A 1 85 ? 2.450 10.153 0.550 1.00 84.56 85 GLN A CA 1
ATOM 672 C C . GLN A 1 85 ? 3.342 10.142 1.804 1.00 84.56 85 GLN A C 1
ATOM 674 O O . GLN A 1 85 ? 4.542 9.892 1.707 1.00 84.56 85 GLN A O 1
ATOM 679 N N . HIS A 1 86 ? 2.767 10.375 2.987 1.00 84.06 86 HIS A N 1
ATOM 680 C CA . HIS A 1 86 ? 3.510 10.411 4.248 1.00 84.06 86 HIS A CA 1
ATOM 681 C C . HIS A 1 86 ? 3.933 9.013 4.688 1.00 84.06 86 HIS A C 1
ATOM 683 O O . HIS A 1 86 ? 5.022 8.858 5.232 1.00 84.06 86 HIS A O 1
ATOM 689 N N . ILE A 1 87 ? 3.113 8.001 4.402 1.00 85.50 87 ILE A N 1
ATOM 690 C CA . ILE A 1 87 ? 3.453 6.596 4.650 1.00 85.50 87 ILE A CA 1
ATOM 691 C C . ILE A 1 87 ? 4.705 6.216 3.866 1.00 85.50 87 ILE A C 1
ATOM 693 O O . ILE A 1 87 ? 5.643 5.679 4.443 1.00 85.50 87 ILE A O 1
ATOM 697 N N . ILE A 1 88 ? 4.755 6.558 2.577 1.00 89.44 88 ILE A N 1
ATOM 698 C CA . ILE A 1 88 ? 5.906 6.260 1.717 1.00 89.44 88 ILE A CA 1
ATOM 699 C C . ILE A 1 88 ? 7.165 6.993 2.197 1.00 89.44 88 ILE A C 1
ATOM 701 O O . ILE A 1 88 ? 8.237 6.397 2.257 1.00 89.44 88 ILE A O 1
ATOM 705 N N . ILE A 1 89 ? 7.056 8.273 2.574 1.00 89.50 89 ILE A N 1
ATOM 706 C CA . ILE A 1 89 ? 8.195 9.034 3.118 1.00 89.50 89 ILE A CA 1
ATOM 707 C C . ILE A 1 89 ? 8.719 8.379 4.401 1.00 89.50 89 ILE A C 1
ATOM 709 O O . ILE A 1 89 ? 9.928 8.204 4.556 1.00 89.50 89 ILE A O 1
ATOM 713 N N . ARG A 1 90 ? 7.816 7.998 5.307 1.00 88.62 90 ARG A N 1
ATOM 714 C CA . ARG A 1 90 ? 8.176 7.371 6.581 1.00 88.62 90 ARG A CA 1
ATOM 715 C C . ARG A 1 90 ? 8.761 5.977 6.385 1.00 88.62 90 ARG A C 1
ATOM 717 O O . ARG A 1 90 ? 9.707 5.630 7.077 1.00 88.62 90 ARG A O 1
ATOM 724 N N . TYR A 1 91 ? 8.255 5.227 5.413 1.00 90.38 91 TYR A N 1
ATOM 725 C CA . TYR A 1 91 ? 8.807 3.937 5.024 1.00 90.38 91 TYR A CA 1
ATOM 726 C C . TYR A 1 91 ? 10.246 4.063 4.521 1.00 90.38 91 TYR A C 1
ATOM 728 O O . TYR A 1 91 ? 11.112 3.315 4.962 1.00 90.38 91 TYR A O 1
ATOM 736 N N . TYR A 1 92 ? 10.536 5.043 3.660 1.00 92.50 92 TYR A N 1
ATOM 737 C CA . TYR A 1 92 ? 11.911 5.268 3.209 1.00 92.50 92 TYR A CA 1
ATOM 738 C C . TYR A 1 92 ? 12.846 5.646 4.352 1.00 92.50 92 TYR A C 1
ATOM 740 O O . TYR A 1 92 ? 13.958 5.131 4.404 1.00 92.50 92 TYR A O 1
ATOM 748 N N . LYS A 1 93 ? 12.388 6.493 5.280 1.00 91.19 93 LYS A N 1
ATOM 749 C CA . LYS A 1 93 ? 13.168 6.844 6.472 1.00 91.19 93 LYS A CA 1
ATOM 750 C C . LYS A 1 93 ? 13.426 5.641 7.370 1.00 91.19 93 LYS A C 1
ATOM 752 O O . LYS A 1 93 ? 14.558 5.417 7.765 1.00 91.19 93 LYS A O 1
ATOM 757 N N . TYR A 1 94 ? 12.407 4.822 7.598 1.00 90.75 94 TYR A N 1
ATOM 758 C CA . TYR A 1 94 ? 12.538 3.569 8.331 1.00 90.75 94 TYR A CA 1
ATOM 759 C C . TYR A 1 94 ? 13.558 2.620 7.679 1.00 90.75 94 TYR A C 1
ATOM 761 O O . TYR A 1 94 ? 14.423 2.083 8.363 1.00 90.75 94 TYR A O 1
ATOM 769 N N . CYS A 1 95 ? 13.513 2.459 6.353 1.00 91.69 95 CYS A N 1
ATOM 770 C CA . CYS A 1 95 ? 14.473 1.616 5.636 1.00 91.69 95 CYS A CA 1
ATOM 771 C C . CYS A 1 95 ? 15.909 2.153 5.755 1.00 91.69 95 CYS A C 1
ATOM 773 O O . CYS A 1 95 ? 16.832 1.384 6.008 1.00 91.69 95 CYS A O 1
ATOM 775 N N . GLU A 1 96 ? 16.084 3.470 5.612 1.00 91.19 96 GLU A N 1
ATOM 776 C CA . GLU A 1 96 ? 17.374 4.154 5.763 1.00 91.19 96 GLU A CA 1
ATOM 777 C C . GLU A 1 96 ? 17.945 3.979 7.181 1.00 91.19 96 GLU A C 1
ATOM 779 O O . GLU A 1 96 ? 19.126 3.681 7.335 1.00 91.19 96 GLU A O 1
ATOM 784 N N . GLU A 1 97 ? 17.105 4.109 8.210 1.00 90.44 97 GLU A N 1
ATOM 785 C CA . GLU A 1 97 ? 17.513 4.032 9.618 1.00 90.44 97 GLU A CA 1
ATOM 786 C C . GLU A 1 97 ? 17.853 2.607 10.076 1.00 90.44 97 GLU A C 1
ATOM 788 O O . GLU A 1 97 ? 18.844 2.413 10.780 1.00 90.44 97 GLU A O 1
ATOM 793 N N . TYR A 1 98 ? 17.047 1.611 9.699 1.00 88.50 98 TYR A N 1
ATOM 794 C CA . TYR A 1 98 ? 17.190 0.243 10.215 1.00 88.50 98 TYR A CA 1
ATOM 795 C C . TYR A 1 98 ? 18.093 -0.646 9.359 1.00 88.50 98 TYR A C 1
ATOM 797 O O . TYR A 1 98 ? 18.766 -1.525 9.896 1.00 88.50 98 TYR A O 1
ATOM 805 N N . TYR A 1 99 ? 18.115 -0.429 8.044 1.00 87.50 99 TYR A N 1
ATOM 806 C CA . TYR A 1 99 ? 18.785 -1.326 7.100 1.00 87.50 99 TYR A CA 1
ATOM 807 C C . TYR A 1 99 ? 19.910 -0.643 6.312 1.00 87.50 99 TYR A C 1
ATOM 809 O O . TYR A 1 99 ? 20.746 -1.340 5.727 1.00 87.50 99 TYR A O 1
ATOM 817 N N . GLY A 1 100 ? 19.975 0.693 6.302 1.00 86.62 100 GLY A N 1
ATOM 818 C CA . GLY A 1 100 ? 20.994 1.444 5.567 1.00 86.62 100 GLY A CA 1
ATOM 819 C C . GLY A 1 100 ? 21.067 1.020 4.095 1.00 86.62 100 GLY A C 1
ATOM 820 O O . GLY A 1 100 ? 20.051 0.972 3.407 1.00 86.62 100 GLY A O 1
ATOM 821 N N . ASP A 1 101 ? 22.265 0.650 3.629 1.00 85.75 101 ASP A N 1
ATOM 822 C CA . ASP A 1 101 ? 22.511 0.218 2.242 1.00 85.75 101 ASP A CA 1
ATOM 823 C C . ASP A 1 101 ? 22.210 -1.271 1.976 1.00 85.75 101 ASP A C 1
ATOM 825 O O . ASP A 1 101 ? 22.316 -1.733 0.838 1.00 85.75 101 ASP A O 1
ATOM 829 N N . THR A 1 102 ? 21.850 -2.052 3.001 1.00 87.00 102 THR A N 1
ATOM 830 C CA . THR A 1 102 ? 21.634 -3.506 2.847 1.00 87.00 102 THR A CA 1
ATOM 831 C C . THR A 1 102 ? 20.281 -3.852 2.235 1.00 87.00 102 THR A C 1
ATOM 833 O O . THR A 1 102 ? 20.131 -4.916 1.635 1.00 87.00 102 THR A O 1
ATOM 836 N N . PHE A 1 103 ? 19.307 -2.945 2.344 1.00 87.69 103 PHE A N 1
ATOM 837 C CA . PHE A 1 103 ? 17.957 -3.135 1.836 1.00 87.69 103 PHE A CA 1
ATOM 838 C C . PHE A 1 103 ? 17.572 -2.001 0.895 1.00 87.69 103 PHE A C 1
ATOM 840 O O . PHE A 1 103 ? 17.595 -0.824 1.254 1.00 87.69 103 PHE A O 1
ATOM 847 N N . ARG A 1 104 ? 17.152 -2.363 -0.319 1.00 89.94 104 ARG A N 1
ATOM 848 C CA . ARG A 1 104 ? 16.625 -1.406 -1.287 1.00 89.94 104 ARG A CA 1
ATOM 849 C C . ARG A 1 104 ? 15.096 -1.482 -1.300 1.00 89.94 104 ARG A C 1
ATOM 851 O O . ARG A 1 104 ? 14.565 -2.478 -1.785 1.00 89.94 104 ARG A O 1
ATOM 858 N N . PRO A 1 105 ? 14.380 -0.450 -0.827 1.00 89.81 105 PRO A N 1
ATOM 859 C CA . PRO A 1 105 ? 12.923 -0.439 -0.838 1.00 89.81 105 PRO A CA 1
ATOM 860 C C . PRO A 1 105 ? 12.352 -0.294 -2.253 1.00 89.81 105 PRO A C 1
ATOM 862 O O . PRO A 1 105 ? 13.019 0.169 -3.185 1.00 89.81 105 PRO A O 1
ATOM 865 N N . LEU A 1 106 ? 11.072 -0.642 -2.390 1.00 90.25 106 LEU A N 1
ATOM 866 C CA . LEU A 1 106 ? 10.322 -0.503 -3.636 1.00 90.25 106 LEU A CA 1
ATOM 867 C C . LEU A 1 106 ? 10.249 0.951 -4.125 1.00 90.25 106 LEU A C 1
ATOM 869 O O . LEU A 1 106 ? 10.288 1.923 -3.362 1.00 90.25 106 LEU A O 1
ATOM 873 N N . GLY A 1 107 ? 10.095 1.096 -5.442 1.00 89.44 107 GLY A N 1
ATOM 874 C CA . GLY A 1 107 ? 9.881 2.392 -6.077 1.00 89.44 107 GLY A CA 1
ATOM 875 C C . GLY A 1 107 ? 8.565 3.038 -5.640 1.00 89.44 107 GLY A C 1
ATOM 876 O O . GLY A 1 107 ? 7.582 2.353 -5.357 1.00 89.44 107 GLY A O 1
ATOM 877 N N . LYS A 1 108 ? 8.527 4.378 -5.636 1.00 89.50 108 LYS A N 1
ATOM 878 C CA . LYS A 1 108 ? 7.352 5.159 -5.209 1.00 89.50 108 LYS A CA 1
ATOM 879 C C . LYS A 1 108 ? 6.066 4.723 -5.910 1.00 89.50 108 LYS A C 1
ATOM 881 O O . LYS A 1 108 ? 5.048 4.570 -5.250 1.00 89.50 108 LYS A O 1
ATOM 886 N N . SER A 1 109 ? 6.111 4.513 -7.226 1.00 85.69 109 SER A N 1
ATOM 887 C CA . SER A 1 109 ? 4.959 4.070 -8.020 1.00 85.69 109 SER A CA 1
ATOM 888 C C . SER A 1 109 ? 4.416 2.718 -7.557 1.00 85.69 109 SER A C 1
ATOM 890 O O . SER A 1 109 ? 3.210 2.586 -7.377 1.00 85.69 109 SER A O 1
ATOM 892 N N . SER A 1 110 ? 5.292 1.743 -7.303 1.00 87.75 110 SER A N 1
ATOM 893 C CA . SER A 1 110 ? 4.907 0.421 -6.799 1.00 87.75 110 SER A CA 1
ATOM 894 C C . SER A 1 110 ? 4.281 0.516 -5.411 1.00 87.75 110 SER A C 1
ATOM 896 O O . SER A 1 110 ? 3.221 -0.054 -5.179 1.00 87.75 110 SER A O 1
ATOM 898 N N . LEU A 1 111 ? 4.877 1.306 -4.512 1.00 88.19 111 LEU A N 1
ATOM 899 C CA . LEU A 1 111 ? 4.328 1.542 -3.175 1.00 88.19 111 LEU A CA 1
ATOM 900 C C . LEU A 1 111 ? 2.948 2.211 -3.223 1.00 88.19 111 LEU A C 1
ATOM 902 O O . LEU A 1 111 ? 2.046 1.815 -2.490 1.00 88.19 111 LEU A O 1
ATOM 906 N N . PHE A 1 112 ? 2.753 3.191 -4.110 1.00 87.19 112 PHE A N 1
ATOM 907 C CA . PHE A 1 112 ? 1.436 3.789 -4.336 1.00 87.19 112 PHE A CA 1
ATOM 908 C C . PHE A 1 112 ? 0.431 2.781 -4.896 1.00 87.19 112 PHE A C 1
ATOM 910 O O . PHE A 1 112 ? -0.719 2.796 -4.468 1.00 87.19 112 PHE A O 1
ATOM 917 N N . SER A 1 113 ? 0.854 1.899 -5.805 1.00 84.19 113 SER A N 1
ATOM 918 C CA . SER A 1 113 ? 0.001 0.829 -6.331 1.00 84.19 113 SER A CA 1
ATOM 919 C C . SER A 1 113 ? -0.450 -0.112 -5.214 1.00 84.19 113 SER A C 1
ATOM 921 O O . SER A 1 113 ? -1.640 -0.368 -5.084 1.00 84.19 113 SER A O 1
ATOM 923 N N . ILE A 1 114 ? 0.473 -0.550 -4.351 1.00 83.31 114 ILE A N 1
ATOM 924 C CA . ILE A 1 114 ? 0.158 -1.403 -3.195 1.00 83.31 114 ILE A CA 1
ATOM 925 C C . ILE A 1 114 ? -0.812 -0.684 -2.248 1.00 83.31 114 ILE A C 1
ATOM 927 O O . ILE A 1 114 ? -1.810 -1.254 -1.818 1.00 83.31 114 ILE A O 1
ATOM 931 N N . LEU A 1 115 ? -0.575 0.598 -1.958 1.00 81.44 115 LEU A N 1
ATOM 932 C CA . LEU A 1 115 ? -1.474 1.393 -1.118 1.00 81.44 115 LEU A CA 1
ATOM 933 C C . LEU A 1 115 ? -2.868 1.587 -1.730 1.00 81.44 115 LEU A C 1
ATOM 935 O O . LEU A 1 115 ? -3.831 1.710 -0.969 1.00 81.44 115 LEU A O 1
ATOM 939 N N . ASN A 1 116 ? -2.968 1.635 -3.061 1.00 79.88 116 ASN A N 1
ATOM 940 C CA . ASN A 1 116 ? -4.231 1.747 -3.785 1.00 79.88 116 ASN A CA 1
ATOM 941 C C . ASN A 1 116 ? -5.041 0.448 -3.719 1.00 79.88 116 ASN A C 1
ATOM 943 O O . ASN A 1 116 ? -6.244 0.508 -3.482 1.00 79.88 116 ASN A O 1
ATOM 947 N N . GLU A 1 117 ? -4.386 -0.707 -3.851 1.00 75.69 117 GLU A N 1
ATOM 948 C CA . GLU A 1 117 ? -5.030 -2.014 -3.661 1.00 75.69 117 GLU A CA 1
ATOM 949 C C . GLU A 1 117 ? -5.462 -2.214 -2.203 1.00 75.69 117 GLU A C 1
ATOM 951 O O . GLU A 1 117 ? -6.585 -2.628 -1.901 1.00 75.69 117 GLU A O 1
ATOM 956 N N . CYS A 1 118 ? -4.605 -1.828 -1.259 1.00 70.75 118 CYS A N 1
ATOM 957 C CA . CYS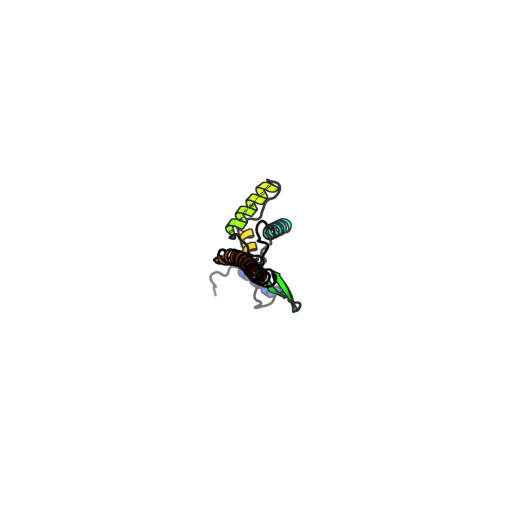 A 1 118 ? -4.914 -1.881 0.159 1.00 70.75 118 CYS A CA 1
ATOM 958 C C . CYS A 1 118 ? -5.787 -0.679 0.568 1.00 70.75 118 CYS A C 1
ATOM 960 O O . CYS A 1 118 ? -5.326 0.194 1.300 1.00 70.75 118 CYS A O 1
ATOM 962 N N . THR A 1 119 ? -7.038 -0.606 0.113 1.00 56.16 119 THR A N 1
ATOM 963 C CA . THR A 1 119 ? -7.983 0.493 0.404 1.00 56.16 119 THR A CA 1
ATOM 964 C C . THR A 1 119 ? -8.345 0.611 1.899 1.00 56.16 119 THR A C 1
ATOM 966 O O . THR A 1 119 ? -9.372 0.108 2.364 1.00 56.16 119 THR A O 1
ATOM 969 N N . ALA A 1 120 ? -7.509 1.311 2.672 1.00 60.91 120 ALA A N 1
ATOM 970 C CA . ALA A 1 120 ? -7.794 1.718 4.047 1.00 60.91 120 ALA A CA 1
ATOM 971 C C . ALA A 1 120 ? -8.600 3.027 4.073 1.00 60.91 120 ALA A C 1
ATOM 973 O O . ALA A 1 120 ? -8.314 3.962 3.318 1.00 60.91 120 ALA A O 1
ATOM 974 N N . PHE A 1 121 ? -9.601 3.107 4.953 1.00 51.78 121 PHE A N 1
ATOM 975 C CA . PHE A 1 121 ? -10.442 4.291 5.116 1.00 51.78 121 PHE A CA 1
ATOM 976 C C . PHE A 1 121 ? -9.592 5.436 5.682 1.00 51.78 121 PHE A C 1
ATOM 978 O O . PHE A 1 121 ? -9.178 5.417 6.840 1.00 51.78 121 PHE A O 1
ATOM 985 N N . THR A 1 122 ? -9.274 6.428 4.849 1.00 45.94 122 THR A N 1
ATOM 986 C CA . THR A 1 122 ? -8.576 7.629 5.318 1.00 45.94 122 THR A CA 1
ATOM 987 C C . THR A 1 122 ? -9.530 8.394 6.229 1.00 45.94 122 THR A C 1
ATOM 989 O O . THR A 1 122 ? -10.617 8.789 5.802 1.00 45.94 122 THR A O 1
ATOM 992 N N . ARG A 1 123 ? -9.146 8.610 7.489 1.00 41.72 123 ARG A N 1
ATOM 993 C CA . ARG A 1 123 ? -9.946 9.402 8.429 1.00 41.72 123 ARG A CA 1
ATOM 994 C C . ARG A 1 123 ? -10.035 10.845 7.914 1.00 41.72 123 ARG A C 1
ATOM 996 O O . ARG A 1 123 ? -9.038 11.561 7.903 1.00 41.72 123 ARG A O 1
ATOM 1003 N N . ARG A 1 124 ? -11.234 11.324 7.575 1.00 41.59 124 ARG A N 1
ATOM 1004 C CA . ARG A 1 124 ? -11.553 12.745 7.789 1.00 41.59 124 ARG A CA 1
ATOM 1005 C C . ARG A 1 124 ? -11.994 12.864 9.245 1.00 41.59 124 ARG A C 1
ATOM 1007 O O . ARG A 1 124 ? -13.170 12.702 9.545 1.00 41.59 124 ARG A O 1
ATOM 1014 N N . SER A 1 125 ? -11.048 13.025 10.168 1.00 41.91 125 SER A N 1
ATOM 1015 C CA . SER A 1 125 ? -11.395 13.202 11.581 1.00 41.91 125 SER A CA 1
ATOM 1016 C C . SER A 1 125 ? -11.945 14.609 11.815 1.00 41.91 125 SER A C 1
ATOM 1018 O O . SER A 1 125 ? -11.201 15.581 11.722 1.00 41.91 125 SER A O 1
ATOM 1020 N N . LEU A 1 126 ? -13.235 14.698 12.143 1.00 47.97 126 LEU A N 1
ATOM 1021 C CA 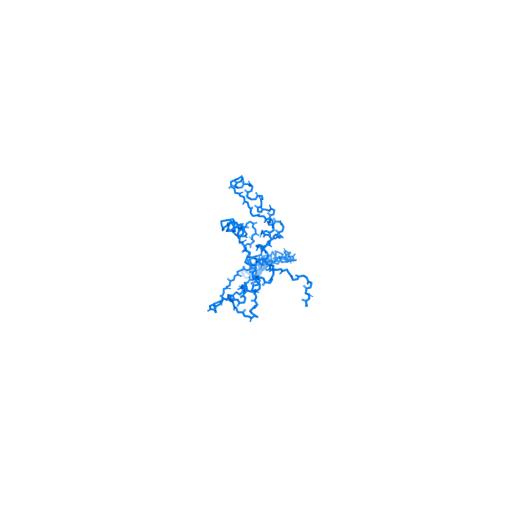. LEU A 1 126 ? -13.817 15.785 12.944 1.00 47.97 126 LEU A CA 1
ATOM 1022 C C . LEU A 1 126 ? -14.185 15.310 14.364 1.00 47.97 126 LEU A C 1
ATOM 1024 O O . LEU A 1 126 ? -14.626 16.105 15.176 1.00 47.97 126 LEU A O 1
ATOM 1028 N N . GLN A 1 127 ? -13.981 14.031 14.695 1.00 49.59 127 GLN A N 1
ATOM 1029 C CA . GLN A 1 127 ? -14.505 13.407 15.920 1.00 49.59 127 GLN A CA 1
ATOM 1030 C C . GLN A 1 127 ? -13.406 13.067 16.939 1.00 49.59 127 GLN A C 1
ATOM 1032 O O . GLN A 1 127 ? -13.445 12.038 17.605 1.00 49.59 127 GLN A O 1
ATOM 1037 N N . GLY A 1 128 ? -12.389 13.924 17.037 1.00 47.03 128 GLY A N 1
ATOM 1038 C CA . GLY A 1 128 ? -11.364 13.850 18.085 1.00 47.03 128 GLY A CA 1
ATOM 1039 C C . GLY A 1 128 ? -11.637 14.750 19.292 1.00 47.03 128 GLY A C 1
ATOM 1040 O O . GLY A 1 128 ? -10.941 14.627 20.291 1.00 47.03 128 GLY A O 1
ATOM 1041 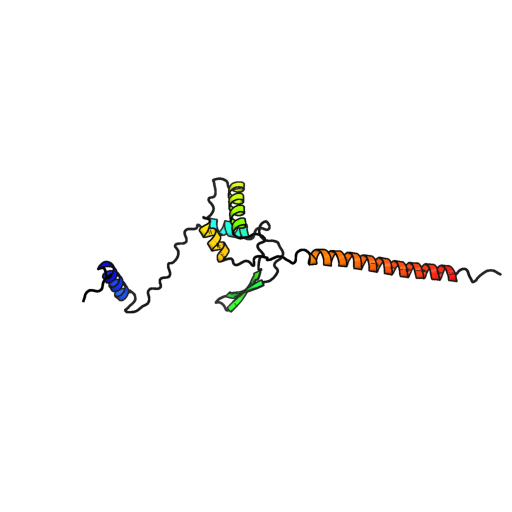N N . LEU A 1 129 ? -12.623 15.648 19.212 1.00 50.12 129 LEU A N 1
ATOM 1042 C CA . LEU A 1 129 ? -12.944 16.574 20.301 1.00 50.12 129 LEU A CA 1
ATOM 1043 C C . LEU A 1 129 ? -14.028 16.012 21.236 1.00 50.12 129 LEU A C 1
ATOM 1045 O O . LEU A 1 129 ? -13.937 16.164 22.451 1.00 50.12 129 LEU A O 1
ATOM 1049 N N . ASP A 1 130 ? -15.004 15.287 20.685 1.00 49.47 130 ASP A N 1
ATOM 1050 C CA . ASP A 1 130 ? -16.223 14.969 21.435 1.00 49.47 130 ASP A CA 1
ATOM 1051 C C . ASP A 1 130 ? -16.088 13.723 22.321 1.00 49.47 130 ASP A C 1
ATOM 1053 O O . ASP A 1 130 ? -16.654 13.696 23.406 1.00 49.47 130 ASP A O 1
ATOM 1057 N N . SER A 1 131 ? -15.301 12.712 21.927 1.00 53.62 131 SER A N 1
ATOM 1058 C CA . SER A 1 131 ? -15.167 11.477 22.724 1.00 53.62 131 SER A CA 1
ATOM 1059 C C . SER A 1 131 ? -14.378 11.706 24.015 1.00 53.62 131 SER A C 1
ATOM 1061 O O . SER A 1 131 ? -14.802 11.265 25.076 1.00 53.62 131 SER A O 1
ATOM 1063 N N . PHE A 1 132 ? -13.262 12.442 23.945 1.00 53.84 132 PHE A N 1
ATOM 1064 C CA . PHE A 1 132 ? -12.455 12.761 25.130 1.00 53.84 132 PHE A CA 1
ATOM 1065 C C . PHE A 1 132 ? -13.182 13.742 26.063 1.00 53.84 132 PHE A C 1
ATOM 1067 O O . PHE A 1 132 ? -13.094 13.613 27.283 1.00 53.84 132 PHE A O 1
ATOM 1074 N N . SER A 1 133 ? -13.936 14.701 25.505 1.00 55.94 133 SER A N 1
ATOM 1075 C CA . SER A 1 133 ? -14.764 15.617 26.299 1.00 55.94 133 SER A CA 1
ATOM 1076 C C . SER A 1 133 ? -15.956 14.904 26.947 1.00 55.94 133 SER A C 1
ATOM 1078 O O . SER A 1 133 ? -16.273 15.197 28.099 1.00 55.94 133 SER A O 1
ATOM 1080 N N . ALA A 1 134 ? -16.609 13.974 26.243 1.00 56.41 134 ALA A N 1
ATOM 1081 C CA . ALA A 1 134 ? -17.737 13.217 26.780 1.00 56.41 134 ALA A CA 1
ATOM 1082 C C . ALA A 1 134 ? -17.282 12.267 27.893 1.00 56.41 134 ALA A C 1
ATOM 1084 O O . ALA A 1 134 ? -17.875 12.260 28.968 1.00 56.41 134 ALA A O 1
ATOM 1085 N N . GLU A 1 135 ? -16.186 11.537 27.686 1.00 58.12 135 GLU A N 1
ATOM 1086 C CA . GLU A 1 135 ? -15.654 10.612 28.689 1.00 58.12 135 GLU A CA 1
ATOM 1087 C C . GLU A 1 135 ? -15.112 11.355 29.922 1.00 58.12 135 GLU A C 1
ATOM 1089 O O . GLU A 1 135 ? -15.407 10.968 31.053 1.00 58.12 135 GLU A O 1
ATOM 1094 N N . GLY A 1 136 ? -14.457 12.508 29.731 1.00 63.34 136 GLY A N 1
ATOM 1095 C CA . GLY A 1 136 ? -14.104 13.409 30.831 1.00 63.34 136 GLY A CA 1
ATOM 1096 C C . GLY A 1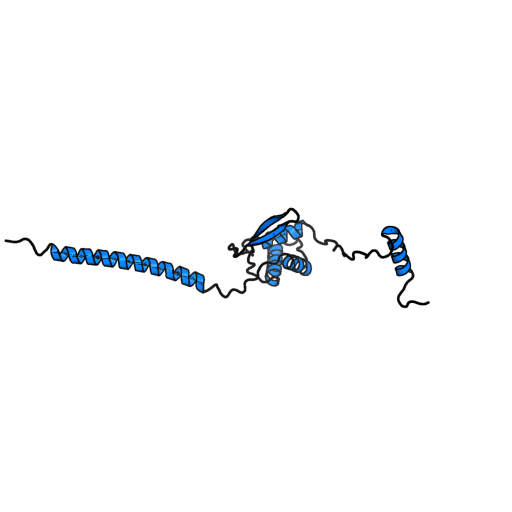 136 ? -15.323 13.876 31.637 1.00 63.34 136 GLY A C 1
ATOM 1097 O O . GLY A 1 136 ? -15.295 13.811 32.865 1.00 63.34 136 GLY A O 1
ATOM 1098 N N . SER A 1 137 ? -16.411 14.285 30.968 1.00 68.69 137 SER A N 1
ATOM 1099 C CA . SER A 1 137 ? -17.653 14.713 31.636 1.00 68.69 137 SER A CA 1
ATOM 1100 C C . SER A 1 137 ? -18.260 13.599 32.488 1.00 68.69 137 SER A C 1
ATOM 1102 O O . SER A 1 137 ? -18.625 13.846 33.634 1.00 68.69 137 SER A O 1
ATOM 1104 N N . THR A 1 138 ? -18.286 12.358 31.987 1.00 74.31 138 THR A N 1
ATOM 1105 C CA . THR A 1 138 ? -18.896 11.235 32.723 1.00 74.31 138 THR A CA 1
ATOM 1106 C C . THR A 1 138 ? -18.218 10.947 34.064 1.00 74.31 138 THR A C 1
ATOM 1108 O O . THR A 1 138 ? -18.891 10.606 35.034 1.00 74.31 138 THR A O 1
ATOM 1111 N N . VAL A 1 139 ? -16.896 11.130 34.169 1.00 76.12 139 VAL A N 1
ATOM 1112 C CA . VAL A 1 139 ? -16.165 10.947 35.436 1.00 76.12 139 VAL A CA 1
ATOM 1113 C C . VAL A 1 139 ? -16.532 12.037 36.443 1.00 76.12 139 VAL A C 1
ATOM 1115 O O . VAL A 1 139 ? -16.698 11.748 37.631 1.00 76.12 139 VAL A O 1
ATOM 1118 N N . PHE A 1 140 ? -16.699 13.278 35.978 1.00 81.00 140 PHE A N 1
ATOM 1119 C CA . PHE A 1 140 ? -17.179 14.365 36.827 1.00 81.00 140 PHE A CA 1
ATOM 1120 C C . PHE A 1 140 ? -18.623 14.135 37.278 1.00 81.00 140 PHE A C 1
ATOM 1122 O O . PHE A 1 140 ? -18.912 14.345 38.453 1.00 81.00 140 PHE A O 1
ATOM 1129 N N . ASP A 1 141 ? -19.494 13.617 36.411 1.00 83.00 141 ASP A N 1
ATOM 1130 C CA . ASP A 1 141 ? -20.874 13.270 36.772 1.00 83.00 141 ASP A CA 1
ATOM 1131 C C . ASP A 1 141 ? -20.924 12.162 37.842 1.00 83.00 141 ASP A C 1
ATOM 1133 O O . ASP A 1 141 ? -21.690 12.247 38.806 1.00 83.00 141 ASP A O 1
ATOM 1137 N N . ILE A 1 142 ? -20.048 11.155 37.745 1.00 83.44 142 ILE A N 1
ATOM 1138 C CA . ILE A 1 142 ? -19.913 10.105 38.768 1.00 83.44 142 ILE A CA 1
ATOM 1139 C C . ILE A 1 142 ? -19.431 10.702 40.095 1.00 83.44 142 ILE A C 1
ATOM 1141 O O . ILE A 1 142 ? -20.011 10.412 41.144 1.00 83.44 142 ILE A O 1
ATOM 1145 N N . LEU A 1 143 ? -18.407 11.558 40.075 1.00 83.06 143 LEU A N 1
ATOM 1146 C CA . LEU A 1 143 ? -17.908 12.218 41.286 1.00 83.06 143 LEU A CA 1
ATOM 1147 C C . LEU A 1 143 ? -18.977 13.100 41.941 1.00 83.06 143 LEU A C 1
ATOM 1149 O O . LEU A 1 143 ? -19.134 13.049 43.162 1.00 83.06 143 LEU A O 1
ATOM 1153 N N . LEU A 1 144 ? -19.740 13.854 41.147 1.00 85.50 144 LEU A N 1
ATOM 1154 C CA . LEU A 1 144 ? -20.867 14.651 41.630 1.00 85.50 144 LEU A CA 1
ATOM 1155 C C . LEU A 1 144 ? -21.928 13.763 42.287 1.00 85.50 144 LEU A C 1
ATOM 1157 O O . LEU A 1 144 ? -22.350 14.059 43.401 1.00 85.50 144 LEU A O 1
ATOM 1161 N N . SER A 1 145 ? -22.267 12.620 41.683 1.00 84.50 145 SER A N 1
ATOM 1162 C CA . SER A 1 145 ? -23.228 11.679 42.275 1.00 84.50 145 SER A CA 1
ATOM 1163 C C . SER A 1 145 ? -22.768 11.101 43.625 1.00 84.50 145 SER A C 1
ATOM 1165 O O . SER A 1 145 ? -23.580 10.899 44.530 1.00 84.50 145 SER A O 1
ATOM 1167 N N . ILE A 1 146 ? -21.458 10.877 43.798 1.00 84.81 146 ILE A N 1
ATOM 1168 C CA . ILE A 1 146 ? -20.875 10.409 45.064 1.00 84.81 146 ILE A CA 1
ATOM 1169 C C . ILE A 1 146 ? -20.937 11.518 46.120 1.00 84.81 146 ILE A C 1
ATOM 1171 O O . ILE A 1 146 ? -21.297 11.250 47.267 1.00 84.81 146 ILE A O 1
ATOM 1175 N N . ILE A 1 147 ? -20.607 12.758 45.744 1.00 83.56 147 ILE A N 1
ATOM 1176 C CA . ILE A 1 147 ? -20.682 13.924 46.635 1.00 83.56 147 ILE A CA 1
ATOM 1177 C C . ILE A 1 147 ? -22.127 14.169 47.078 1.00 83.56 147 ILE A C 1
ATOM 1179 O O . ILE A 1 147 ? -22.362 14.366 48.270 1.00 83.56 147 ILE A O 1
ATOM 1183 N N . ASP A 1 148 ? -23.093 14.088 46.164 1.00 83.38 148 ASP A N 1
ATOM 1184 C CA . ASP A 1 148 ? -24.515 14.217 46.485 1.00 83.38 148 ASP A CA 1
ATOM 1185 C C . ASP A 1 148 ? -24.976 13.095 47.418 1.00 83.38 148 ASP A C 1
ATOM 1187 O O . ASP A 1 148 ? -25.618 13.370 48.432 1.00 83.38 148 ASP A O 1
ATOM 1191 N N . GLY A 1 149 ? -24.561 11.850 47.158 1.00 79.94 149 GLY A N 1
ATOM 1192 C CA . GLY A 1 149 ? -24.819 10.712 48.040 1.00 79.94 149 GLY A CA 1
ATOM 1193 C C . GLY A 1 149 ? -24.296 10.942 49.462 1.00 79.94 149 GLY A C 1
ATOM 1194 O O . GLY A 1 149 ? -25.041 10.790 50.436 1.00 79.94 149 GLY A O 1
ATOM 1195 N N . LEU A 1 150 ? -23.044 11.391 49.591 1.00 79.25 150 LEU A N 1
ATOM 1196 C CA . LEU A 1 150 ? -22.429 11.736 50.877 1.00 79.25 150 LEU A CA 1
ATOM 1197 C C . LEU A 1 150 ? -23.111 12.933 51.553 1.00 79.25 150 LEU A C 1
ATOM 1199 O O . LEU A 1 150 ? -23.273 12.923 52.773 1.00 79.25 150 LEU A O 1
ATOM 1203 N N . SER A 1 151 ? -23.554 13.928 50.784 1.00 76.12 151 SER A N 1
ATOM 1204 C CA . SER A 1 151 ? -24.309 15.084 51.277 1.00 76.12 151 SER A CA 1
ATOM 1205 C C . SER A 1 151 ? -25.655 14.659 51.865 1.00 76.12 151 SER A C 1
ATOM 1207 O O . SER A 1 151 ? -25.979 15.046 52.989 1.00 76.12 151 SER A O 1
ATOM 1209 N N . THR A 1 152 ? -26.399 13.773 51.192 1.00 70.56 152 THR A N 1
ATOM 1210 C CA . THR A 1 152 ? -27.626 13.185 51.759 1.00 70.56 152 THR A CA 1
ATOM 1211 C C . THR A 1 152 ? -27.357 12.420 53.052 1.00 70.56 152 THR A C 1
ATOM 1213 O O . THR A 1 152 ? -28.092 12.599 54.021 1.00 70.56 152 THR A O 1
ATOM 1216 N N . ILE A 1 153 ? -26.292 11.615 53.118 1.00 71.69 153 ILE A N 1
ATOM 1217 C CA . ILE A 1 153 ? -25.936 10.864 54.335 1.00 71.69 153 ILE A CA 1
ATOM 1218 C C . ILE A 1 153 ? -25.532 11.822 55.471 1.00 71.69 153 ILE A C 1
ATOM 1220 O O . ILE A 1 153 ? -25.950 11.638 56.616 1.00 71.69 153 ILE A O 1
ATOM 1224 N N . GLY A 1 154 ? -24.779 12.880 55.161 1.00 64.31 154 GLY A N 1
ATOM 1225 C CA . GLY A 1 154 ? -24.408 13.935 56.105 1.00 64.31 154 GLY A CA 1
ATOM 1226 C C . GLY A 1 154 ? -25.616 14.720 56.622 1.00 64.31 154 GLY A C 1
ATOM 1227 O O . GLY A 1 154 ? -25.717 14.960 57.826 1.00 64.31 154 GLY A O 1
ATOM 1228 N N . LEU A 1 155 ? -26.582 15.040 55.754 1.00 57.97 155 LEU A N 1
ATOM 1229 C CA . LEU A 1 155 ? -27.846 15.663 56.154 1.00 57.97 155 LEU A CA 1
ATOM 1230 C C . LEU A 1 155 ? -28.663 14.745 57.070 1.00 57.97 155 LEU A C 1
ATOM 1232 O O . LEU A 1 155 ? -29.209 15.222 58.063 1.00 57.97 155 LEU A O 1
ATOM 1236 N N . PHE A 1 156 ? -28.713 13.439 56.788 1.00 55.09 156 PHE A N 1
ATOM 1237 C CA . PHE A 1 156 ? -29.383 12.460 57.651 1.00 55.09 156 PHE A CA 1
ATOM 12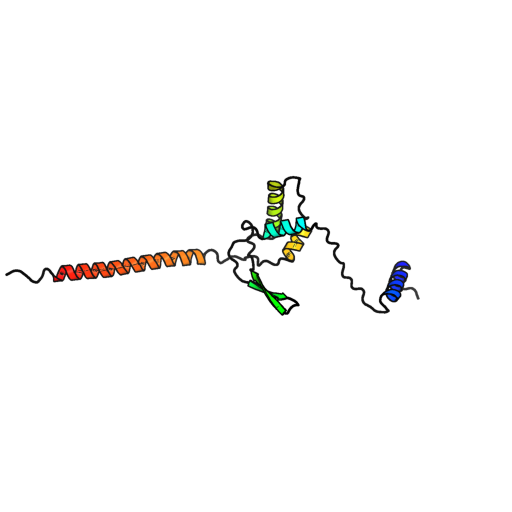38 C C . PHE A 1 156 ? -28.721 12.354 59.035 1.00 55.09 156 PHE A C 1
ATOM 1240 O O . PHE A 1 156 ? -29.428 12.294 60.041 1.00 55.09 156 PHE A O 1
ATOM 1247 N N . LEU A 1 157 ? -27.388 12.410 59.117 1.00 52.31 157 LEU A N 1
ATOM 1248 C CA . LEU A 1 157 ? -26.648 12.400 60.388 1.00 52.31 157 LEU A CA 1
ATOM 1249 C C . LEU A 1 157 ? -26.807 13.714 61.176 1.00 52.31 157 LEU A C 1
ATOM 1251 O O . LEU A 1 157 ? -26.926 13.694 62.406 1.00 52.31 157 LEU A O 1
ATOM 1255 N N . CYS A 1 158 ? -26.884 14.858 60.493 1.00 51.78 158 CYS A N 1
ATOM 1256 C CA . CYS A 1 158 ? -27.212 16.142 61.120 1.00 51.78 158 CYS A CA 1
ATOM 1257 C C . CYS A 1 158 ? -28.668 16.196 61.616 1.00 51.78 158 CYS A C 1
ATOM 1259 O O . CYS A 1 158 ? -28.931 16.760 62.677 1.00 51.78 158 CYS A O 1
ATOM 1261 N N . HIS A 1 159 ? -29.609 15.564 60.908 1.00 47.00 159 HIS A N 1
ATOM 1262 C CA . HIS A 1 159 ? -31.004 15.487 61.351 1.00 47.00 159 HIS A CA 1
ATOM 1263 C C . HIS A 1 159 ? -31.198 14.517 62.529 1.00 47.00 159 HIS A C 1
ATOM 1265 O O . HIS A 1 159 ? -32.025 14.782 63.404 1.00 47.00 159 HIS A O 1
ATOM 1271 N N . PHE A 1 160 ? -30.414 13.432 62.601 1.00 46.62 160 PHE A N 1
ATOM 1272 C CA . PHE A 1 160 ? -30.439 12.491 63.730 1.00 46.62 160 PHE A CA 1
ATOM 1273 C C . PHE A 1 160 ? -29.794 13.074 64.995 1.00 46.62 160 PHE A C 1
ATOM 1275 O O . PHE A 1 160 ? -30.353 12.967 66.086 1.00 46.62 160 PHE A O 1
ATOM 1282 N N . SER A 1 161 ? -28.668 13.781 64.859 1.00 49.12 161 SER A N 1
ATOM 1283 C CA . SER A 1 161 ? -27.986 14.414 66.001 1.00 49.12 161 SER A CA 1
ATOM 1284 C C . SER A 1 161 ? -28.764 15.582 66.631 1.00 49.12 161 SER A C 1
ATOM 1286 O O . SER A 1 161 ? -28.471 15.969 67.765 1.00 49.12 161 SER A O 1
ATOM 1288 N N . HIS A 1 162 ? -29.788 16.109 65.948 1.00 46.12 162 HIS A N 1
ATOM 1289 C CA . HIS A 1 162 ? -30.718 17.094 66.508 1.00 46.12 162 HIS A CA 1
ATOM 1290 C C . HIS A 1 162 ? -31.931 16.480 67.232 1.00 46.12 162 HIS A C 1
ATOM 1292 O O . HIS A 1 162 ? -32.549 17.174 68.040 1.00 46.12 162 HIS A O 1
ATOM 1298 N N . PHE A 1 163 ? -32.260 15.201 67.002 1.00 42.62 163 PHE A N 1
ATOM 1299 C CA . PHE A 1 163 ? -33.383 14.523 67.668 1.00 42.62 163 PHE A CA 1
ATOM 1300 C C . PHE A 1 163 ? -32.987 13.841 68.990 1.00 42.62 163 PHE A C 1
ATOM 1302 O O . PHE A 1 163 ? -33.796 13.813 69.918 1.00 42.62 163 PHE A O 1
ATOM 1309 N N . ASP A 1 164 ? -31.736 13.389 69.135 1.00 44.09 164 ASP A N 1
ATOM 1310 C CA . ASP A 1 164 ? -31.260 12.737 70.371 1.00 44.09 164 ASP A CA 1
ATOM 1311 C C . ASP A 1 164 ? -30.965 13.705 71.534 1.00 44.09 164 ASP A C 1
ATOM 1313 O O . ASP A 1 164 ? -30.818 13.277 72.677 1.00 44.09 164 ASP A O 1
ATOM 1317 N N . LYS A 1 165 ? -30.935 15.027 71.301 1.00 47.06 165 LYS A N 1
ATOM 1318 C CA . LYS A 1 165 ? -30.748 16.028 72.376 1.00 47.06 165 LYS A CA 1
ATOM 1319 C C . LYS A 1 165 ? -32.043 16.530 73.028 1.00 47.06 165 LYS A C 1
ATOM 1321 O O . LYS A 1 165 ? -31.962 17.307 73.974 1.00 47.06 165 LYS A O 1
ATOM 1326 N N . ALA A 1 166 ? -33.223 16.104 72.569 1.00 51.28 166 ALA A N 1
ATOM 1327 C CA . ALA A 1 166 ? -34.509 16.633 73.053 1.00 51.28 166 ALA A CA 1
ATOM 1328 C C . ALA A 1 166 ? -35.300 15.694 73.989 1.00 51.28 166 ALA A C 1
ATOM 1330 O O . ALA A 1 166 ? -36.399 16.044 74.420 1.00 51.28 166 ALA A O 1
ATOM 1331 N N . LYS A 1 167 ? -34.771 14.520 74.352 1.00 48.06 167 LYS A N 1
ATOM 1332 C CA . LYS A 1 167 ? -35.385 13.633 75.354 1.00 48.06 167 LYS A CA 1
ATOM 1333 C C . LYS A 1 167 ? -34.318 13.067 76.276 1.00 48.06 167 LYS A C 1
ATOM 1335 O O . LYS A 1 167 ? -33.737 12.043 75.956 1.00 48.06 167 LYS A O 1
ATOM 1340 N N . CYS A 1 168 ? -34.076 13.760 77.386 1.00 45.28 168 CYS A N 1
ATOM 1341 C CA . CYS A 1 168 ? -33.740 13.211 78.708 1.00 45.28 168 CYS A CA 1
ATOM 1342 C C . CYS A 1 168 ? -33.038 14.290 79.535 1.00 45.28 168 CYS A C 1
ATOM 1344 O O . CYS A 1 168 ? -31.831 14.455 79.413 1.00 45.28 168 CYS A O 1
ATOM 1346 N N . SER A 1 169 ? -33.776 14.994 80.394 1.00 38.72 169 SER A N 1
ATOM 1347 C CA . SER A 1 169 ? -33.335 15.365 81.751 1.00 38.72 169 SER A CA 1
ATOM 1348 C C . SER A 1 169 ? -34.571 15.780 82.554 1.00 38.72 169 SER A C 1
ATOM 1350 O O . SER A 1 169 ? -35.266 16.717 82.163 1.00 38.72 169 SER A O 1
ATOM 1352 N N . PHE A 1 170 ? -34.855 15.020 83.613 1.00 38.12 170 PHE A N 1
ATOM 1353 C CA . PHE A 1 170 ? -35.590 15.483 84.791 1.00 38.12 170 PHE A CA 1
ATOM 1354 C C . PHE A 1 170 ? -34.777 16.551 85.532 1.00 38.12 170 PHE A C 1
ATOM 1356 O O . PHE A 1 170 ? -33.531 16.521 85.391 1.00 38.12 170 PHE A O 1
#

Radius of gyration: 34.63 Å; chains: 1; bounding box: 58×38×136 Å

pLDDT: mean 72.41, std 15.64, range [38.12, 92.5]

Sequence (170 aa):
MFIPGLTAYRFNVARRHINAEGKGVVVDDTITPTIPYDDYQLEHFIEFLVSPNICTDMPFDDKKIHLCTGEILLVPLTIRSLAPQHIIIRYYKYCEEYYGDTFRPLGKSSLFSILNECTAFTRRSLQGLDSFSAEGSTVFDILLSIIDGLSTIGLFLCHFSHFDKAKCSF

Foldseek 3Di:
DDDPPDDPVNVVVQVVCCVPPNPPDDPPPPPVPPPPDDPVLVVVLVVLCVDCVFFPPDQPAWDFDQDPVRDTDTHGQGAGQDDLVVSVVVVVVVCCVPPNPNDDHDDSVVSVVVVVVVDHDHDPDPPPPCPVVVVVVVVVVVVVVVVVVVVVVVVVVVVVVVVVVPDDDD

Secondary structure (DSSP, 8-state):
---TT--HHHHHHHHHHHHHH-TTPPP---------S-HHHHHHHHHHHHSTTTB-S----EEEEE-TTS-EEEEE---BSS-HHHHHHHHHHHHHHHHGGG--PPPHHHHHHHHHHS---------SSHHHHHHHHHHHHHHHHHHHHHHHHHHHHHHHHHHTTSS---